Protein AF-A0AAV4C2F6-F1 (afdb_monomer)

pLDDT: mean 76.67, std 17.24, range [39.03, 90.5]

Mean predicted aligned error: 10.36 Å

Sequence (83 aa):
MDSGDEFQSLSSSNVSDNLGHTIRVLWPYIKSRVILHHVIAEMPCMSQASSEVYCCREDKEKVSEVFFQHLQAIDDPGKYQVM

Organism: NCBI:txid259542

Structure (mmCIF, N/CA/C/O backbone):
data_AF-A0AAV4C2F6-F1
#
_entry.id   AF-A0AAV4C2F6-F1
#
loop_
_atom_site.group_PDB
_atom_site.id
_atom_site.type_symbol
_atom_site.label_atom_id
_atom_site.label_alt_id
_atom_site.label_comp_id
_atom_site.label_asym_id
_atom_site.label_entity_id
_atom_site.label_seq_id
_atom_site.pdbx_PDB_ins_code
_atom_site.Cartn_x
_atom_site.Cartn_y
_atom_site.Cartn_z
_atom_site.occupancy
_atom_site.B_iso_or_equiv
_atom_site.auth_seq_id
_atom_site.auth_comp_id
_atom_site.auth_asym_id
_atom_site.auth_atom_id
_atom_site.pdbx_PDB_model_num
ATOM 1 N N . MET A 1 1 ? 0.200 -21.544 -48.999 1.00 39.47 1 MET A N 1
ATOM 2 C CA . MET A 1 1 ? -0.675 -20.369 -48.825 1.00 39.47 1 MET A CA 1
ATOM 3 C C . MET A 1 1 ? -1.232 -20.497 -47.417 1.00 39.47 1 MET A C 1
ATOM 5 O O . MET A 1 1 ? -2.263 -21.117 -47.234 1.00 39.47 1 MET A O 1
ATOM 9 N N . ASP A 1 2 ? -0.338 -20.475 -46.437 1.00 39.03 2 ASP A N 1
ATOM 10 C CA . ASP A 1 2 ? 0.090 -19.296 -45.667 1.00 39.03 2 ASP A CA 1
ATOM 11 C C . ASP A 1 2 ? -1.064 -18.768 -44.809 1.00 39.03 2 ASP A C 1
ATOM 13 O O . ASP A 1 2 ? -1.906 -17.990 -45.253 1.00 39.03 2 ASP A O 1
ATOM 17 N N . SER A 1 3 ? -1.136 -19.343 -43.608 1.00 46.28 3 SER A N 1
ATOM 18 C CA . SER A 1 3 ? -2.071 -19.016 -42.540 1.00 46.28 3 SER A CA 1
ATOM 19 C C . SER A 1 3 ? -1.604 -17.722 -41.883 1.00 46.28 3 SER A C 1
ATOM 21 O O . SER A 1 3 ? -0.750 -17.737 -41.000 1.00 46.28 3 SER A O 1
ATOM 23 N N . GLY A 1 4 ? -2.137 -16.597 -42.350 1.00 42.75 4 GLY A N 1
ATOM 24 C CA . GLY A 1 4 ? -1.964 -15.304 -41.700 1.00 42.75 4 GLY A CA 1
ATOM 25 C C . GLY A 1 4 ? -2.879 -15.198 -40.486 1.00 42.75 4 GLY A C 1
ATOM 26 O O . GLY A 1 4 ? -3.934 -14.577 -40.572 1.00 42.75 4 GLY A O 1
ATOM 27 N N . ASP A 1 5 ? -2.491 -15.821 -39.372 1.00 43.75 5 ASP A N 1
ATOM 28 C CA . ASP A 1 5 ? -2.992 -15.434 -38.054 1.00 43.75 5 ASP A CA 1
ATOM 29 C C . ASP A 1 5 ? -2.548 -13.986 -37.811 1.00 43.75 5 ASP A C 1
ATOM 31 O O . ASP A 1 5 ? -1.397 -13.712 -37.459 1.00 43.75 5 ASP A O 1
ATOM 35 N N . GLU A 1 6 ? -3.459 -13.038 -38.041 1.00 45.38 6 GLU A N 1
ATOM 36 C CA . GLU A 1 6 ? -3.337 -11.669 -37.552 1.00 45.38 6 GLU A CA 1
ATOM 37 C C . GLU A 1 6 ? -3.374 -11.717 -36.022 1.00 45.38 6 GLU A C 1
ATOM 39 O O . GLU A 1 6 ? -4.411 -11.553 -35.377 1.00 45.38 6 GLU A O 1
ATOM 44 N N . PHE A 1 7 ? -2.207 -11.978 -35.432 1.00 49.72 7 PHE A N 1
ATOM 45 C CA . PHE A 1 7 ? -1.947 -11.748 -34.024 1.00 49.72 7 PHE A CA 1
ATOM 46 C C . PHE A 1 7 ? -2.200 -10.265 -33.780 1.00 49.72 7 PHE A C 1
ATOM 48 O O . PHE A 1 7 ? -1.384 -9.406 -34.125 1.00 49.72 7 PHE A O 1
ATOM 55 N N . GLN A 1 8 ? -3.383 -9.972 -33.243 1.00 40.97 8 GLN A N 1
ATOM 56 C CA . GLN A 1 8 ? -3.775 -8.644 -32.817 1.00 40.97 8 GLN A CA 1
ATOM 57 C C . GLN A 1 8 ? -2.669 -8.108 -31.915 1.00 40.97 8 GLN A C 1
ATOM 59 O O . GLN A 1 8 ? -2.496 -8.544 -30.776 1.00 40.97 8 GLN A O 1
ATOM 64 N N . SER A 1 9 ? -1.901 -7.162 -32.450 1.00 41.25 9 SER A N 1
ATOM 65 C CA . SER A 1 9 ? -1.005 -6.330 -31.669 1.00 41.25 9 SER A CA 1
ATOM 66 C C . SER A 1 9 ? -1.899 -5.432 -30.819 1.00 41.25 9 SER A C 1
ATOM 68 O O . SER A 1 9 ? -2.259 -4.317 -31.196 1.00 41.25 9 SER A O 1
ATOM 70 N N . LEU A 1 10 ? -2.362 -5.984 -29.696 1.00 41.56 10 LEU A N 1
ATOM 71 C CA . LEU A 1 10 ? -3.018 -5.240 -28.639 1.00 41.56 10 LEU A CA 1
ATOM 72 C C . LEU A 1 10 ? -1.964 -4.289 -28.087 1.00 41.56 10 LEU A C 1
ATOM 74 O O . LEU A 1 10 ? -1.133 -4.657 -27.259 1.00 41.56 10 LEU A O 1
ATOM 78 N N . SER A 1 11 ? -1.981 -3.077 -28.638 1.00 39.72 11 SER A N 1
ATOM 79 C CA . SER A 1 11 ? -1.237 -1.919 -28.169 1.00 39.72 11 SER A CA 1
ATOM 80 C C . SER A 1 11 ? -1.199 -1.922 -26.641 1.00 39.72 11 SER A C 1
ATOM 82 O O . SER A 1 11 ? -2.237 -1.865 -25.975 1.00 39.72 11 SER A O 1
ATOM 84 N N . SER A 1 12 ? 0.011 -1.996 -26.088 1.00 43.97 12 SER A N 1
ATOM 85 C CA . SER A 1 12 ? 0.328 -2.094 -24.657 1.00 43.97 12 SER A CA 1
ATOM 86 C C . SER A 1 12 ? -0.091 -0.865 -23.834 1.00 43.97 12 SER A C 1
ATOM 88 O O . SER A 1 12 ? 0.320 -0.716 -22.688 1.00 43.97 12 SER A O 1
ATOM 90 N N . SER A 1 13 ? -0.898 0.031 -24.406 1.00 42.00 13 SER A N 1
ATOM 91 C CA . SER A 1 13 ? -1.240 1.339 -23.853 1.00 42.00 13 SER A CA 1
ATOM 92 C C . SER A 1 13 ? -2.500 1.353 -22.973 1.00 42.00 13 SER A C 1
ATOM 94 O O . SER A 1 13 ? -2.707 2.337 -22.272 1.00 42.00 13 SER A O 1
ATOM 96 N N . ASN A 1 14 ? -3.328 0.298 -22.964 1.00 43.53 14 ASN A N 1
ATOM 97 C CA . ASN A 1 14 ? -4.583 0.257 -22.181 1.00 43.53 14 ASN A CA 1
ATOM 98 C C . ASN A 1 14 ? -4.597 -0.770 -21.032 1.00 43.53 14 ASN A C 1
ATOM 100 O O . ASN A 1 14 ? -5.565 -0.837 -20.281 1.00 43.53 14 ASN A O 1
ATOM 104 N N . VAL A 1 15 ? -3.534 -1.562 -20.862 1.00 45.53 15 VAL A N 1
ATOM 105 C CA . VAL A 1 15 ? -3.408 -2.562 -19.775 1.00 45.53 15 VAL A CA 1
ATOM 106 C C . VAL A 1 15 ? -2.878 -1.928 -18.473 1.00 45.53 15 VAL A C 1
ATOM 108 O O . VAL A 1 15 ? -2.851 -2.575 -17.427 1.00 45.53 15 VAL A O 1
ATOM 111 N N . SER A 1 16 ? -2.508 -0.641 -18.529 1.00 47.56 16 SER A N 1
ATOM 112 C CA . SER A 1 16 ? -1.673 0.081 -17.560 1.00 47.56 16 SER A CA 1
ATOM 113 C C . SER A 1 16 ? -2.199 0.196 -16.123 1.00 47.56 16 SER A C 1
ATOM 115 O O . SER A 1 16 ? -1.479 0.770 -15.315 1.00 47.56 16 SER A O 1
ATOM 117 N N . ASP A 1 17 ? -3.365 -0.345 -15.744 1.00 63.81 17 ASP A N 1
ATOM 118 C CA . ASP A 1 17 ? -3.607 -0.572 -14.308 1.00 63.81 17 ASP A CA 1
ATOM 119 C C . ASP A 1 17 ? -4.719 -1.579 -13.958 1.00 63.81 17 ASP A C 1
ATOM 121 O O . ASP A 1 17 ? -5.498 -1.366 -13.029 1.00 63.81 17 ASP A O 1
ATOM 125 N N . ASN A 1 18 ? -4.842 -2.703 -14.673 1.00 74.38 18 ASN A N 1
ATOM 126 C CA . ASN A 1 18 ? -5.869 -3.705 -14.325 1.00 74.38 18 ASN A CA 1
ATOM 127 C C . ASN A 1 18 ? -5.715 -4.231 -12.881 1.00 74.38 18 ASN A C 1
ATOM 129 O O . ASN A 1 18 ? -6.708 -4.483 -12.193 1.00 74.38 18 ASN A O 1
ATOM 133 N N . LEU A 1 19 ? -4.476 -4.352 -12.393 1.00 75.94 19 LEU A N 1
ATOM 134 C CA . LEU A 1 19 ? -4.176 -4.736 -11.011 1.00 75.94 19 LEU A CA 1
ATOM 135 C C . LEU A 1 19 ? -4.478 -3.611 -10.014 1.00 75.94 19 LEU A C 1
ATOM 137 O O . LEU A 1 19 ? -5.176 -3.867 -9.032 1.00 75.94 19 LEU A O 1
ATOM 141 N N . GLY A 1 20 ? -4.053 -2.369 -10.273 1.00 78.69 20 GLY A N 1
ATOM 142 C CA . GLY A 1 20 ? -4.417 -1.229 -9.429 1.00 78.69 20 GLY A CA 1
ATOM 143 C C . GLY A 1 20 ? -5.931 -1.018 -9.357 1.00 78.69 20 GLY A C 1
ATOM 144 O O . GLY A 1 20 ? -6.476 -0.782 -8.277 1.00 78.69 20 GLY A O 1
ATOM 145 N N . HIS A 1 21 ? -6.642 -1.205 -10.473 1.00 81.62 21 HIS A N 1
ATOM 146 C CA . HIS A 1 21 ? -8.103 -1.193 -10.521 1.00 81.62 21 HIS A CA 1
ATOM 147 C C . HIS A 1 21 ? -8.715 -2.316 -9.672 1.00 81.62 21 HIS A C 1
ATOM 149 O O . HIS A 1 21 ? -9.595 -2.054 -8.852 1.00 81.62 21 HIS A O 1
ATOM 155 N N . THR A 1 22 ? -8.213 -3.547 -9.799 1.00 85.31 22 THR A N 1
ATOM 156 C CA . THR A 1 22 ? -8.683 -4.696 -9.007 1.00 85.31 22 THR A CA 1
ATOM 157 C C . THR A 1 22 ? -8.505 -4.457 -7.506 1.00 85.31 22 THR A C 1
ATOM 159 O O . THR A 1 22 ? -9.427 -4.702 -6.729 1.00 85.31 22 THR A O 1
ATOM 162 N N . ILE A 1 23 ? -7.358 -3.912 -7.088 1.00 83.19 23 ILE A N 1
ATOM 163 C CA . ILE A 1 23 ? -7.090 -3.583 -5.680 1.00 83.19 23 ILE A CA 1
ATOM 164 C C . ILE A 1 23 ? -8.063 -2.510 -5.177 1.00 83.19 23 ILE A C 1
ATOM 166 O O . ILE A 1 23 ? -8.579 -2.636 -4.068 1.00 83.19 23 ILE A O 1
ATOM 170 N N . ARG A 1 24 ? -8.365 -1.483 -5.987 1.00 83.56 24 ARG A N 1
ATOM 171 C CA . ARG A 1 24 ? -9.364 -0.458 -5.632 1.00 83.56 24 ARG A CA 1
ATOM 172 C C . ARG A 1 24 ? -10.762 -1.055 -5.463 1.00 83.56 24 ARG A C 1
ATOM 174 O O . ARG A 1 24 ? -11.436 -0.733 -4.490 1.00 83.56 24 ARG A O 1
ATOM 181 N N . VAL A 1 25 ? -11.188 -1.941 -6.367 1.00 87.56 25 VAL A N 1
ATOM 182 C CA . VAL A 1 25 ? -12.508 -2.60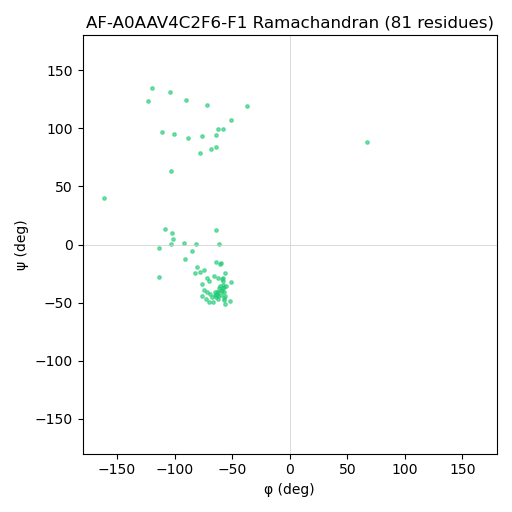0 -6.302 1.00 87.56 25 VAL A CA 1
ATOM 183 C C . VAL A 1 25 ? -12.619 -3.509 -5.075 1.00 87.56 25 VAL A C 1
ATOM 185 O O . VAL A 1 25 ? -13.621 -3.476 -4.364 1.00 87.56 25 VAL A O 1
ATOM 188 N N . LEU A 1 26 ? -11.578 -4.292 -4.787 1.00 88.44 26 LEU A N 1
ATOM 189 C CA . LEU A 1 26 ? -11.546 -5.211 -3.646 1.00 88.44 26 LEU A CA 1
ATOM 190 C C . LEU A 1 26 ? -11.195 -4.523 -2.320 1.00 88.44 26 LEU A C 1
ATOM 192 O O . LEU A 1 26 ? -11.145 -5.184 -1.281 1.00 88.44 26 LEU A O 1
ATOM 196 N N . TRP A 1 27 ? -10.975 -3.209 -2.319 1.00 85.56 27 TRP A N 1
ATOM 197 C CA . TRP A 1 27 ? -10.475 -2.501 -1.149 1.00 85.56 27 TRP A CA 1
ATOM 198 C C . TRP A 1 27 ? -11.316 -2.663 0.121 1.00 85.56 27 TRP A C 1
ATOM 200 O O . TRP A 1 27 ? -10.726 -2.937 1.168 1.00 85.56 27 TRP A O 1
ATOM 210 N N . PRO A 1 28 ? -12.662 -2.571 0.084 1.00 87.44 28 PRO A N 1
ATOM 211 C CA . PRO A 1 28 ? -13.468 -2.773 1.287 1.00 87.44 28 PRO A CA 1
ATOM 212 C C . PRO A 1 28 ? -13.218 -4.146 1.924 1.00 87.44 28 PRO A C 1
ATOM 214 O O . PRO A 1 28 ? -13.155 -4.275 3.147 1.00 87.44 28 PRO A O 1
ATOM 217 N N . TYR A 1 29 ? -13.009 -5.166 1.087 1.00 88.75 29 TYR A N 1
ATOM 218 C CA . TYR A 1 29 ? -12.676 -6.508 1.538 1.00 88.75 29 TYR A CA 1
ATOM 219 C C . TYR A 1 29 ? -11.261 -6.564 2.129 1.00 88.75 29 TYR A C 1
ATOM 221 O O . TYR A 1 29 ? -11.099 -7.019 3.263 1.00 88.75 29 TYR A O 1
ATOM 229 N N . ILE A 1 30 ? -10.260 -6.035 1.415 1.00 86.50 30 ILE A N 1
ATOM 230 C CA . ILE A 1 30 ? -8.857 -5.978 1.859 1.00 86.50 30 ILE A CA 1
ATOM 231 C C . ILE A 1 30 ? -8.746 -5.261 3.212 1.00 86.50 30 ILE A C 1
ATOM 233 O O . ILE A 1 30 ? -8.221 -5.843 4.157 1.00 86.50 30 ILE A O 1
ATOM 237 N N . LYS A 1 31 ? -9.329 -4.063 3.358 1.00 83.25 31 LYS A N 1
ATOM 238 C CA . LYS A 1 31 ? -9.303 -3.261 4.598 1.00 83.25 31 LYS A CA 1
ATOM 239 C C . LYS A 1 31 ? -9.900 -4.005 5.800 1.00 83.25 31 LYS A C 1
ATOM 241 O O . LYS A 1 31 ? -9.465 -3.806 6.932 1.00 83.25 31 LYS A O 1
ATOM 246 N N . SER A 1 32 ? -10.886 -4.876 5.571 1.00 85.31 32 SER A N 1
ATOM 247 C CA . SER A 1 32 ? -11.535 -5.649 6.641 1.00 85.31 32 SER A CA 1
ATOM 248 C C . SER A 1 32 ? -10.775 -6.914 7.058 1.00 85.31 32 SER A C 1
ATOM 250 O O . SER A 1 32 ? -10.949 -7.391 8.180 1.00 85.31 32 SER A O 1
ATOM 252 N N . ARG A 1 33 ? -9.953 -7.477 6.164 1.00 87.62 33 ARG A N 1
ATOM 253 C CA . ARG A 1 33 ? -9.343 -8.810 6.325 1.00 87.62 33 ARG A CA 1
ATOM 254 C C . ARG A 1 33 ? -7.831 -8.771 6.498 1.00 87.62 33 ARG A C 1
ATOM 256 O O . ARG A 1 33 ? -7.275 -9.684 7.100 1.00 87.62 33 ARG A O 1
ATOM 263 N N . VAL A 1 34 ? -7.175 -7.755 5.953 1.00 87.44 34 VAL A N 1
ATOM 264 C CA . VAL A 1 34 ? -5.720 -7.689 5.843 1.00 87.44 34 VAL A CA 1
ATOM 265 C C . VAL A 1 34 ? -5.161 -6.729 6.879 1.00 87.44 34 VAL A C 1
ATOM 267 O O . VAL A 1 34 ? -5.601 -5.589 7.017 1.00 87.44 34 VAL A O 1
ATOM 270 N N . ILE A 1 35 ? -4.140 -7.190 7.593 1.00 88.12 35 ILE A N 1
ATOM 271 C CA . ILE A 1 35 ? -3.348 -6.352 8.485 1.00 88.12 35 ILE A CA 1
ATOM 272 C C . ILE A 1 35 ? -2.209 -5.753 7.655 1.00 88.12 35 ILE A C 1
ATOM 274 O O . ILE A 1 35 ? -1.149 -6.354 7.495 1.00 88.12 35 ILE A O 1
ATOM 278 N N . LEU A 1 36 ? -2.451 -4.571 7.087 1.00 87.69 36 LEU A N 1
ATOM 279 C CA . LEU A 1 36 ? -1.560 -3.952 6.098 1.00 87.69 36 LEU A CA 1
ATOM 280 C C . LEU A 1 36 ? -0.135 -3.702 6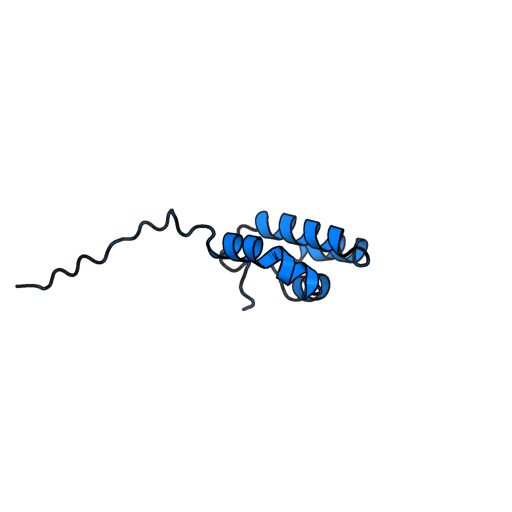.610 1.00 87.69 36 LEU A C 1
ATOM 282 O O . LEU A 1 36 ? 0.802 -3.789 5.825 1.00 87.69 36 LEU A O 1
ATOM 286 N N . HIS A 1 37 ? 0.063 -3.468 7.911 1.00 84.19 37 HIS A N 1
ATOM 287 C CA . HIS A 1 37 ? 1.415 -3.282 8.447 1.00 84.19 37 HIS A CA 1
ATOM 288 C C . HIS A 1 37 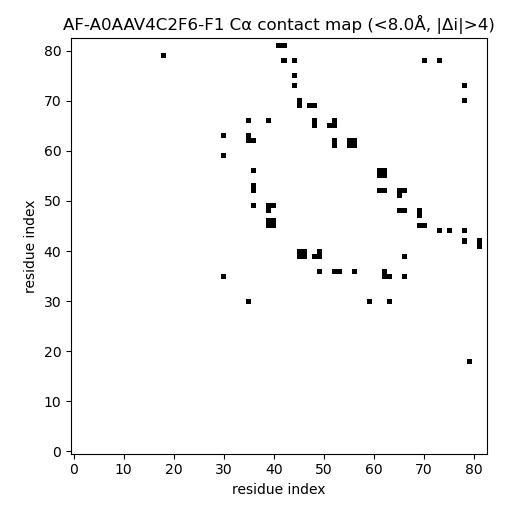? 2.284 -4.548 8.351 1.00 84.19 37 HIS A C 1
ATOM 290 O O . HIS A 1 37 ? 3.500 -4.429 8.253 1.00 84.19 37 HIS A O 1
ATOM 296 N N . HIS A 1 38 ? 1.687 -5.749 8.349 1.00 87.44 38 HIS A N 1
ATOM 297 C CA . HIS A 1 38 ? 2.427 -6.987 8.087 1.00 87.44 38 HIS A CA 1
ATOM 298 C C . HIS A 1 38 ? 2.772 -7.118 6.604 1.00 87.44 38 HIS A C 1
ATOM 300 O O . HIS A 1 38 ? 3.877 -7.516 6.272 1.00 87.44 38 HIS A O 1
ATOM 306 N N . VAL A 1 39 ? 1.853 -6.730 5.716 1.00 87.38 39 VAL A N 1
ATOM 307 C CA . VAL A 1 39 ? 2.076 -6.787 4.263 1.00 87.38 39 VAL A CA 1
ATOM 308 C C . VAL A 1 39 ? 3.200 -5.847 3.837 1.00 87.38 39 VAL A C 1
ATOM 310 O O . VAL A 1 39 ? 4.060 -6.238 3.062 1.00 87.38 39 VAL A O 1
ATOM 313 N N . ILE A 1 40 ? 3.226 -4.626 4.371 1.00 86.88 40 ILE A N 1
ATOM 314 C CA . ILE A 1 40 ? 4.243 -3.619 4.034 1.00 86.88 40 ILE A CA 1
ATOM 315 C C . ILE A 1 40 ? 5.657 -4.098 4.375 1.00 86.88 40 ILE A C 1
ATOM 317 O O . ILE A 1 40 ? 6.582 -3.828 3.616 1.00 86.88 40 ILE A O 1
ATOM 321 N N . ALA A 1 41 ? 5.822 -4.845 5.470 1.00 83.62 41 ALA A N 1
ATOM 322 C CA . ALA A 1 41 ? 7.115 -5.418 5.842 1.00 83.62 41 ALA A CA 1
ATOM 323 C C . ALA A 1 41 ? 7.648 -6.420 4.798 1.00 83.62 41 ALA A C 1
ATOM 325 O O . ALA A 1 41 ? 8.859 -6.530 4.629 1.00 83.62 41 ALA A O 1
ATOM 326 N N . GLU A 1 42 ? 6.752 -7.090 4.070 1.00 85.25 42 GLU A N 1
ATOM 327 C CA . GLU A 1 42 ? 7.069 -8.072 3.024 1.00 85.25 42 GLU A CA 1
ATOM 328 C C . GLU A 1 42 ? 7.175 -7.444 1.622 1.00 85.25 42 GLU A C 1
ATOM 330 O O . GLU A 1 42 ? 7.391 -8.146 0.636 1.00 85.25 42 GLU A O 1
ATOM 335 N N . MET A 1 43 ? 7.010 -6.122 1.501 1.00 86.25 43 MET A N 1
ATOM 336 C CA . MET A 1 43 ? 7.073 -5.396 0.232 1.00 86.25 43 MET A CA 1
ATOM 337 C C . MET A 1 43 ? 8.327 -4.509 0.189 1.00 86.25 43 MET A C 1
ATOM 339 O O . MET A 1 43 ? 8.288 -3.375 0.667 1.00 86.25 43 MET A O 1
ATOM 343 N N . PRO A 1 44 ? 9.443 -4.951 -0.425 1.00 85.44 44 PRO A N 1
ATOM 344 C CA . PRO A 1 44 ? 10.673 -4.155 -0.498 1.00 85.44 44 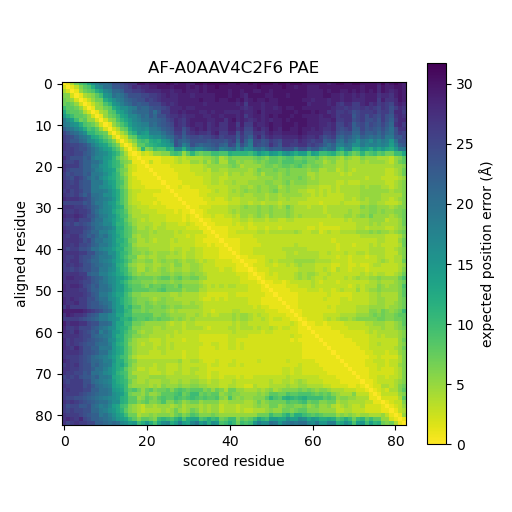PRO A CA 1
ATOM 345 C C . PRO A 1 44 ? 10.473 -2.767 -1.127 1.00 85.44 44 PRO A C 1
ATOM 347 O O . PRO A 1 44 ? 11.048 -1.774 -0.668 1.00 85.44 44 PRO A O 1
ATOM 350 N N . CYS A 1 45 ? 9.591 -2.678 -2.128 1.00 85.88 45 CYS A N 1
ATOM 351 C CA . CYS A 1 45 ? 9.208 -1.429 -2.789 1.00 85.88 45 CYS A CA 1
ATOM 35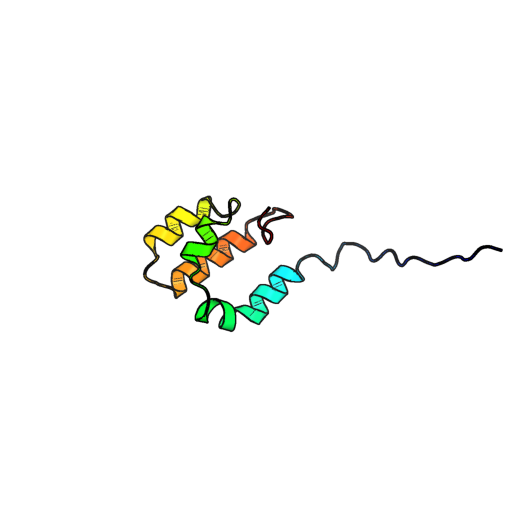2 C C . CYS A 1 45 ? 8.493 -0.429 -1.855 1.00 85.88 45 CYS A C 1
ATOM 354 O O . CYS A 1 45 ? 8.419 0.753 -2.172 1.00 85.88 45 CYS A O 1
ATOM 356 N N . MET A 1 46 ? 8.026 -0.875 -0.685 1.00 87.56 46 MET A N 1
ATOM 357 C CA . MET A 1 46 ? 7.321 -0.081 0.329 1.00 87.56 46 MET A CA 1
ATOM 358 C C . MET A 1 46 ? 8.194 0.321 1.519 1.00 87.56 46 MET A C 1
ATOM 360 O O . MET A 1 46 ? 7.685 0.849 2.505 1.00 87.56 46 MET A O 1
ATOM 364 N N . SER A 1 47 ? 9.508 0.106 1.450 1.00 84.62 47 SER A N 1
ATOM 365 C CA . SER A 1 47 ? 10.441 0.446 2.537 1.00 84.62 47 SER A CA 1
ATOM 366 C C . SER A 1 47 ? 10.306 1.887 3.057 1.00 84.62 47 SER A C 1
ATOM 368 O O . SER A 1 47 ? 10.478 2.125 4.253 1.00 84.62 47 SER A O 1
ATOM 370 N N . GLN A 1 48 ? 9.942 2.837 2.191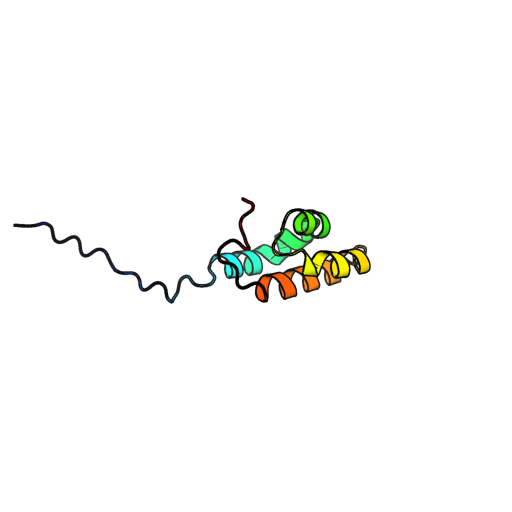 1.00 84.12 48 GLN A N 1
ATOM 371 C CA . GLN A 1 48 ? 9.707 4.238 2.561 1.00 84.12 48 GLN A CA 1
ATOM 372 C C . GLN A 1 48 ? 8.408 4.440 3.364 1.00 84.12 48 GLN A C 1
ATOM 374 O O . GLN A 1 48 ? 8.356 5.308 4.232 1.00 84.12 48 GLN A O 1
ATOM 379 N N . ALA A 1 49 ? 7.396 3.595 3.151 1.00 87.38 49 ALA A N 1
ATOM 380 C CA . ALA A 1 49 ? 6.129 3.626 3.878 1.00 87.38 49 ALA A CA 1
ATOM 381 C C . ALA A 1 49 ? 6.234 3.010 5.285 1.00 87.38 49 ALA A C 1
ATOM 383 O O . ALA A 1 49 ? 5.445 3.340 6.169 1.00 87.38 49 ALA A O 1
ATOM 384 N N . SER A 1 50 ? 7.207 2.119 5.518 1.00 85.38 50 SER A N 1
ATOM 385 C CA . SER A 1 50 ? 7.331 1.348 6.764 1.00 85.38 50 SER A CA 1
ATOM 386 C C . SER A 1 50 ? 7.425 2.218 8.021 1.00 85.38 50 SER A C 1
ATOM 388 O O . SER A 1 50 ? 6.805 1.900 9.035 1.00 85.38 50 SER A O 1
ATOM 390 N N . SER A 1 51 ? 8.168 3.329 7.962 1.00 86.38 51 SER A N 1
ATOM 391 C CA . SER A 1 51 ? 8.309 4.255 9.098 1.00 86.38 51 SER A CA 1
ATOM 392 C C . SER A 1 51 ? 6.993 4.980 9.408 1.00 86.38 51 SER A C 1
ATOM 394 O O . SER A 1 51 ? 6.561 5.039 10.560 1.00 86.38 51 SER A O 1
ATOM 396 N N . GLU A 1 52 ? 6.307 5.471 8.373 1.00 90.31 52 GLU A N 1
ATOM 397 C CA . GLU A 1 52 ? 5.018 6.160 8.504 1.00 90.31 52 GLU A CA 1
ATOM 398 C C . GLU A 1 52 ? 3.939 5.221 9.052 1.00 90.31 52 GLU A C 1
ATOM 400 O O . GLU A 1 52 ? 3.238 5.563 10.007 1.00 90.31 52 GLU A O 1
ATOM 405 N N . VAL A 1 53 ? 3.874 3.997 8.522 1.00 88.88 53 VAL A N 1
ATOM 406 C CA . VAL A 1 53 ? 2.965 2.948 8.996 1.00 88.88 53 VAL A CA 1
ATOM 407 C C . VAL A 1 53 ? 3.254 2.563 10.439 1.00 88.88 53 VAL A C 1
ATOM 409 O O . VAL A 1 53 ? 2.320 2.385 11.216 1.00 88.88 53 VAL A O 1
ATOM 412 N N . TYR A 1 54 ? 4.524 2.457 10.837 1.00 87.31 54 TYR A N 1
ATOM 413 C CA . TYR A 1 54 ? 4.881 2.144 12.219 1.00 87.31 54 TYR A CA 1
ATOM 414 C C . TYR A 1 54 ? 4.373 3.208 13.204 1.00 87.31 54 TYR A C 1
ATOM 416 O O . TYR A 1 54 ? 3.916 2.851 14.296 1.00 87.31 54 TYR A O 1
ATOM 424 N N . CYS A 1 55 ? 4.415 4.485 12.812 1.00 89.44 55 CYS A N 1
ATOM 425 C CA . CYS A 1 55 ? 3.925 5.617 13.601 1.00 89.44 55 CYS A CA 1
ATOM 426 C C . CYS A 1 55 ? 2.395 5.658 13.721 1.00 89.44 55 CYS A C 1
ATOM 428 O O . CYS A 1 55 ? 1.883 6.102 14.747 1.00 89.44 55 CYS A O 1
ATOM 430 N N . CYS A 1 56 ? 1.659 5.191 12.708 1.00 89.88 56 CYS A N 1
ATOM 431 C CA . CYS A 1 56 ? 0.192 5.185 12.707 1.00 89.88 56 CYS A CA 1
ATOM 432 C C . CYS A 1 56 ? -0.433 3.787 12.863 1.00 89.88 56 CYS A C 1
ATOM 434 O O . CYS A 1 56 ? -1.634 3.642 12.669 1.00 89.88 56 CYS A O 1
ATOM 436 N N . ARG A 1 57 ? 0.343 2.764 13.255 1.00 87.38 57 ARG A N 1
ATOM 437 C CA . ARG A 1 57 ? -0.054 1.339 13.207 1.00 87.38 57 ARG A CA 1
ATOM 438 C C . ARG A 1 57 ? -1.333 0.960 13.959 1.00 87.38 57 ARG A C 1
ATOM 440 O O . ARG A 1 57 ? -1.935 -0.064 13.643 1.00 87.38 57 ARG A O 1
ATOM 447 N N . GLU A 1 58 ? -1.721 1.741 14.964 1.00 88.44 58 GLU A N 1
ATOM 448 C CA . GLU A 1 58 ? -2.945 1.516 15.749 1.00 88.44 58 GLU A CA 1
ATOM 449 C C . GLU A 1 58 ? -4.204 2.030 15.032 1.00 88.44 58 GLU A C 1
ATOM 451 O O . GLU A 1 58 ? -5.314 1.575 15.310 1.00 88.44 58 GLU A O 1
ATOM 456 N N . ASP A 1 59 ? -4.031 2.925 14.060 1.00 90.50 59 ASP A N 1
ATOM 457 C CA . ASP A 1 59 ? -5.087 3.502 13.243 1.00 90.50 59 ASP A CA 1
ATOM 458 C C . ASP A 1 59 ? -5.130 2.800 11.879 1.00 90.50 59 ASP A C 1
ATOM 460 O O . ASP A 1 59 ? -4.412 3.130 10.933 1.00 90.50 59 ASP A O 1
ATOM 464 N N . LYS A 1 60 ? -6.004 1.794 11.776 1.00 85.00 60 LYS A N 1
ATOM 465 C CA . LYS A 1 60 ? -6.170 0.993 10.553 1.00 85.00 60 LYS A CA 1
ATOM 466 C C . LYS A 1 60 ? -6.536 1.837 9.331 1.00 85.00 60 LYS A C 1
ATOM 468 O O . LYS A 1 60 ? -6.237 1.426 8.209 1.00 85.00 60 LYS A O 1
ATOM 473 N N . GLU A 1 61 ? -7.206 2.968 9.527 1.00 87.06 61 GLU A N 1
ATOM 474 C CA . GLU A 1 61 ? -7.620 3.862 8.450 1.00 87.06 61 GLU A CA 1
ATOM 475 C C . GLU A 1 61 ? -6.438 4.684 7.938 1.00 87.06 61 GLU A C 1
ATOM 477 O O . GLU A 1 61 ? -6.191 4.698 6.735 1.00 87.06 61 GLU A O 1
ATOM 482 N N . LYS A 1 62 ? -5.6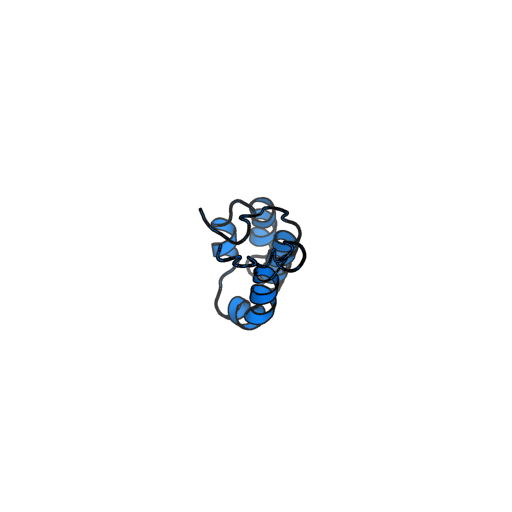11 5.226 8.833 1.00 90.00 62 LYS A N 1
ATOM 483 C CA . LYS A 1 62 ? -4.372 5.905 8.423 1.00 90.00 62 LYS A CA 1
ATOM 484 C C . LYS A 1 62 ? -3.364 4.967 7.774 1.00 90.00 62 LYS A C 1
ATOM 486 O O . LYS A 1 62 ? -2.771 5.321 6.763 1.00 90.00 62 LYS A O 1
ATOM 491 N N . VAL A 1 63 ? -3.191 3.753 8.300 1.00 89.75 63 VAL A N 1
ATOM 492 C CA . VAL A 1 63 ? -2.308 2.748 7.673 1.00 89.75 63 VAL A CA 1
ATOM 493 C C . VAL A 1 63 ? -2.764 2.443 6.242 1.00 89.75 63 VAL A C 1
ATOM 495 O O . VAL A 1 63 ? -1.949 2.307 5.335 1.00 89.75 63 VAL A O 1
ATOM 498 N N . SER A 1 64 ? -4.079 2.355 6.049 1.00 87.75 64 SER A N 1
ATOM 499 C CA . SER A 1 64 ? -4.730 2.127 4.760 1.00 87.75 64 SER A CA 1
ATOM 500 C C . SER A 1 64 ? -4.469 3.259 3.757 1.00 87.75 64 SER A C 1
ATOM 502 O O . SER A 1 64 ? -4.181 2.992 2.591 1.00 87.75 64 SER A O 1
ATOM 504 N N . GLU A 1 65 ? -4.537 4.513 4.205 1.00 88.88 65 GLU A N 1
ATOM 505 C CA . GLU A 1 65 ? -4.239 5.693 3.384 1.00 88.88 65 GLU A CA 1
ATOM 506 C C . GLU A 1 65 ? -2.763 5.753 2.981 1.00 88.88 65 GLU A C 1
ATOM 508 O O . GLU A 1 65 ? -2.458 5.859 1.790 1.00 88.88 65 GLU A O 1
ATOM 513 N N . VAL A 1 66 ? -1.856 5.599 3.954 1.00 89.94 66 VAL A N 1
ATOM 514 C CA . VAL A 1 66 ? -0.404 5.586 3.720 1.00 89.94 66 VAL A CA 1
ATOM 515 C C . VAL A 1 66 ? -0.044 4.486 2.722 1.00 89.94 66 VAL A C 1
ATOM 517 O O . VAL A 1 66 ? 0.627 4.751 1.727 1.00 89.94 66 VAL A O 1
ATOM 520 N N . PHE A 1 67 ? -0.556 3.267 2.917 1.00 89.00 67 PHE A N 1
ATOM 521 C CA . PHE A 1 67 ? -0.306 2.150 2.006 1.00 89.00 67 PHE A CA 1
AT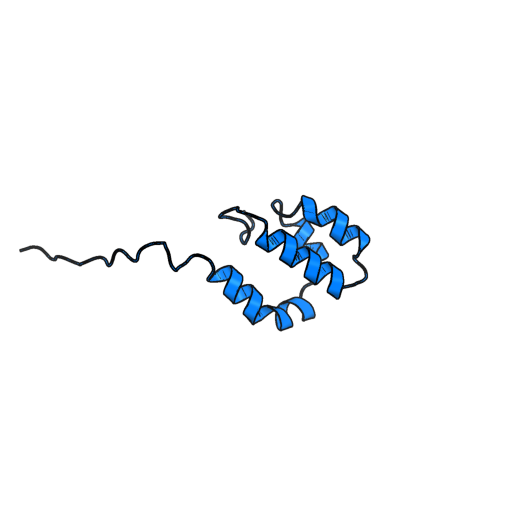OM 522 C C . PHE A 1 67 ? -0.620 2.503 0.548 1.00 89.00 67 PHE A C 1
ATOM 524 O O . PHE A 1 67 ? 0.198 2.267 -0.339 1.00 89.00 67 PHE A O 1
ATOM 531 N N . PHE A 1 68 ? -1.786 3.094 0.283 1.00 85.75 68 PHE A N 1
ATOM 532 C CA . PHE A 1 68 ? -2.179 3.420 -1.084 1.00 85.75 68 PHE A CA 1
ATOM 533 C C . PHE A 1 68 ? -1.405 4.571 -1.691 1.00 85.75 68 PHE A C 1
ATOM 535 O O . PHE A 1 68 ? -1.082 4.513 -2.877 1.00 85.75 68 PHE A O 1
ATOM 542 N N . GLN A 1 69 ? -1.148 5.609 -0.902 1.00 88.19 69 GLN A N 1
ATOM 543 C CA . GLN A 1 69 ? -0.389 6.757 -1.367 1.00 88.19 69 GLN A CA 1
ATOM 544 C C . GLN A 1 69 ? 0.988 6.310 -1.865 1.00 88.19 69 GLN A C 1
ATOM 546 O O . GLN A 1 69 ? 1.387 6.661 -2.975 1.00 88.19 69 GLN A O 1
ATOM 551 N N . HIS A 1 70 ? 1.663 5.455 -1.095 1.00 89.62 70 HIS A N 1
ATOM 552 C CA . HIS A 1 70 ? 2.949 4.886 -1.491 1.00 89.62 70 HIS A CA 1
ATOM 553 C C . HIS A 1 70 ? 2.807 3.896 -2.660 1.00 89.62 70 HIS A C 1
ATOM 555 O O . HIS A 1 70 ? 3.549 4.004 -3.631 1.00 89.62 70 HIS A O 1
ATOM 561 N N . LEU A 1 71 ? 1.798 3.012 -2.668 1.00 86.25 71 LEU A N 1
ATOM 562 C CA . LEU A 1 71 ? 1.569 2.056 -3.773 1.00 86.25 71 LEU A CA 1
ATOM 563 C C . LEU A 1 71 ? 1.372 2.734 -5.135 1.00 86.25 71 LEU A C 1
ATOM 565 O O . LEU A 1 71 ? 1.787 2.215 -6.175 1.00 86.25 71 LEU A O 1
ATOM 569 N N . GLN A 1 72 ? 0.693 3.880 -5.134 1.00 84.06 72 GLN A N 1
ATOM 570 C CA . GLN A 1 72 ? 0.440 4.669 -6.337 1.00 84.06 72 GLN A CA 1
ATOM 571 C C . GLN A 1 72 ? 1.680 5.437 -6.792 1.00 84.06 72 GLN A C 1
ATOM 573 O O . GLN A 1 72 ? 1.877 5.577 -7.994 1.00 84.06 72 GLN A O 1
ATOM 578 N N . ALA A 1 73 ? 2.510 5.898 -5.853 1.00 86.31 73 ALA A N 1
ATOM 579 C CA . ALA A 1 73 ? 3.740 6.625 -6.150 1.00 86.31 73 ALA A CA 1
ATOM 580 C C . ALA A 1 73 ? 4.872 5.725 -6.677 1.00 86.31 73 ALA A C 1
ATOM 582 O O . ALA A 1 73 ? 5.784 6.218 -7.335 1.00 86.31 73 ALA A O 1
ATOM 583 N N . ILE A 1 74 ? 4.824 4.417 -6.402 1.00 86.81 74 ILE A N 1
ATOM 584 C CA . ILE A 1 74 ? 5.820 3.463 -6.900 1.00 86.81 74 ILE A CA 1
ATOM 585 C C . ILE A 1 74 ? 5.638 3.249 -8.408 1.00 86.81 74 ILE A C 1
ATOM 587 O O . ILE A 1 74 ? 4.601 2.750 -8.857 1.00 86.81 74 ILE A O 1
ATOM 591 N N . ASP A 1 75 ? 6.682 3.561 -9.170 1.00 82.81 75 ASP A N 1
ATOM 592 C CA . ASP A 1 75 ? 6.813 3.265 -10.600 1.00 82.81 75 ASP A CA 1
ATOM 593 C C . ASP A 1 75 ? 7.749 2.061 -10.804 1.00 82.81 75 ASP A C 1
ATOM 595 O O . ASP A 1 75 ? 8.857 2.171 -11.324 1.00 82.81 75 ASP A O 1
ATOM 599 N N . ASP A 1 76 ? 7.332 0.907 -10.278 1.00 81.88 76 ASP A N 1
ATOM 600 C CA . ASP A 1 76 ? 8.052 -0.365 -10.385 1.00 81.88 76 ASP A CA 1
ATOM 601 C C . ASP A 1 76 ? 7.126 -1.413 -11.036 1.00 81.88 76 ASP A C 1
ATOM 603 O O . ASP A 1 76 ? 6.032 -1.664 -10.507 1.00 81.88 76 ASP A O 1
ATOM 607 N N . PRO A 1 77 ? 7.529 -2.043 -12.159 1.00 75.12 77 PRO A N 1
ATOM 608 C CA . PRO A 1 77 ? 6.732 -3.063 -12.845 1.00 75.12 77 PRO A CA 1
ATOM 609 C C . PRO A 1 77 ? 6.425 -4.304 -11.983 1.00 75.12 77 PRO A C 1
ATOM 611 O O . PRO A 1 77 ? 5.502 -5.051 -12.309 1.00 75.12 77 PRO A O 1
ATOM 614 N N . GLY A 1 78 ? 7.143 -4.515 -10.875 1.00 80.12 78 GLY A N 1
ATOM 615 C CA . GLY A 1 78 ? 6.949 -5.607 -9.920 1.00 80.12 78 GLY A CA 1
ATOM 616 C C . GLY A 1 78 ? 6.212 -5.226 -8.632 1.00 80.12 78 GLY A C 1
ATOM 617 O O . GLY A 1 78 ? 6.061 -6.076 -7.762 1.00 80.12 78 GLY A O 1
ATOM 618 N N . LYS A 1 79 ? 5.710 -3.992 -8.472 1.00 82.88 79 LYS A N 1
ATOM 619 C CA . LYS A 1 79 ? 5.199 -3.491 -7.174 1.00 82.88 79 LYS A CA 1
ATOM 620 C C . LYS A 1 79 ? 4.038 -4.268 -6.537 1.00 82.88 79 LYS A C 1
ATOM 622 O O . LYS A 1 79 ? 3.753 -4.071 -5.360 1.00 82.88 79 LYS A O 1
ATOM 627 N N . TYR A 1 80 ? 3.357 -5.120 -7.301 1.00 82.62 80 TYR A N 1
ATOM 628 C CA . TYR A 1 80 ? 2.262 -5.975 -6.826 1.00 82.62 80 TYR A CA 1
ATOM 629 C C . TYR A 1 80 ? 2.671 -7.444 -6.623 1.00 82.62 80 TYR A C 1
ATOM 631 O O . TYR A 1 80 ? 1.822 -8.263 -6.276 1.00 82.62 80 TYR A O 1
ATOM 639 N N . GLN A 1 81 ? 3.933 -7.796 -6.876 1.00 78.31 81 GLN A N 1
ATOM 640 C CA . GLN A 1 81 ? 4.452 -9.160 -6.831 1.00 78.31 81 GLN A CA 1
ATOM 641 C C . GLN A 1 81 ? 5.565 -9.256 -5.780 1.00 78.31 81 GLN A C 1
ATOM 643 O O . GLN A 1 81 ? 6.449 -8.407 -5.718 1.00 78.31 81 GLN A O 1
ATOM 648 N N . VAL A 1 82 ? 5.521 -10.300 -4.954 1.00 66.44 82 VAL A N 1
ATOM 649 C CA . VAL A 1 82 ? 6.651 -10.690 -4.099 1.00 66.44 82 VAL A CA 1
ATOM 650 C C . VAL A 1 82 ? 7.494 -11.666 -4.924 1.00 66.44 82 VAL A C 1
ATOM 652 O O . VAL A 1 82 ? 6.931 -12.625 -5.456 1.00 66.44 82 VAL A O 1
ATOM 655 N N . MET A 1 83 ? 8.788 -11.372 -5.103 1.00 56.47 83 MET A N 1
ATOM 656 C CA . MET A 1 83 ? 9.738 -12.253 -5.807 1.00 56.47 83 MET A CA 1
ATOM 657 C C . MET A 1 83 ? 10.018 -13.535 -5.024 1.00 56.47 83 MET A C 1
ATOM 659 O O . MET A 1 83 ? 10.116 -13.450 -3.780 1.00 56.47 83 MET A O 1
#

Radius of gyration: 17.62 Å; Cα contacts (8 Å, |Δi|>4): 43; chains: 1; bounding box: 24×27×65 Å

Foldseek 3Di:
DDDPPPPPPPPPPPVVPPPVVVCVVCVVVCLVPPLLLVVLVQQPLNPVLNVVCVVCSVPSVSNSVSVVVSLVVDPDPCRPDRD

Secondary structure (DSSP, 8-state):
-----------TTS-TTHHHHHHHHTHHHHHHH--HHHHHHT-GGGTTHHHHHHHHTT-HHHHHHHHHHHHHH---TTTT---

Solvent-accessible surfa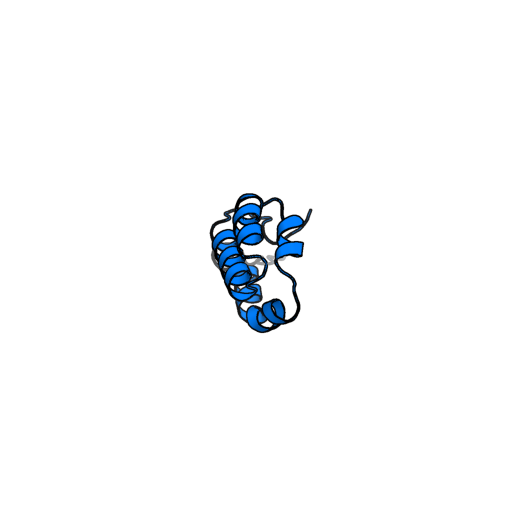ce area (backbone atoms only — not comparable to full-atom values): 5407 Å² total; per-residue (Å²): 138,81,84,78,77,80,75,76,79,72,68,82,79,77,65,82,45,64,62,63,51,48,52,62,73,45,33,75,58,46,71,74,73,50,65,60,74,64,54,43,75,69,33,80,90,35,60,80,48,48,62,60,32,64,76,35,61,88,39,68,66,57,33,52,51,52,52,48,57,50,60,69,68,55,92,50,102,53,76,91,58,80,131